Protein AF-A0A940QT46-F1 (afdb_monomer)

Structure (mmCIF, N/CA/C/O backbone):
data_AF-A0A940QT46-F1
#
_entry.id   AF-A0A940QT46-F1
#
loop_
_atom_site.group_PDB
_atom_site.id
_atom_site.type_symbol
_atom_site.label_atom_id
_atom_site.label_alt_id
_atom_site.label_comp_id
_atom_site.label_asym_id
_atom_site.label_entity_id
_atom_site.label_seq_id
_atom_site.pdbx_PDB_ins_code
_atom_site.Cartn_x
_atom_site.Cartn_y
_atom_site.Cartn_z
_atom_site.occupancy
_atom_site.B_iso_or_equiv
_atom_site.auth_seq_id
_atom_site.auth_comp_id
_atom_site.auth_asym_id
_atom_site.auth_atom_id
_atom_site.pdbx_PDB_model_num
ATOM 1 N N . GLU A 1 1 ? 9.650 7.839 13.098 1.00 65.94 1 GLU A N 1
ATOM 2 C CA . GLU A 1 1 ? 8.204 7.943 13.398 1.00 65.94 1 GLU A CA 1
ATOM 3 C C . GLU A 1 1 ? 7.416 6.781 12.781 1.00 65.94 1 GLU A C 1
ATOM 5 O O . GLU A 1 1 ? 6.724 6.963 11.790 1.00 65.94 1 GLU A O 1
ATOM 10 N N . TYR A 1 2 ? 7.551 5.570 13.329 1.00 76.31 2 TYR A N 1
ATOM 11 C CA . TYR A 1 2 ? 6.690 4.426 12.969 1.00 76.31 2 TYR A CA 1
ATOM 12 C C . TYR A 1 2 ? 5.593 4.214 14.017 1.00 76.31 2 TYR A C 1
ATOM 14 O O . TYR A 1 2 ? 4.482 3.823 13.686 1.00 76.31 2 TYR A O 1
ATOM 22 N N . LEU A 1 3 ? 5.885 4.563 15.275 1.00 87.12 3 LEU A N 1
ATOM 23 C CA . LEU A 1 3 ? 4.936 4.507 16.383 1.00 87.12 3 LEU A CA 1
ATOM 24 C C . LEU A 1 3 ? 3.722 5.426 16.166 1.00 87.12 3 LEU A C 1
ATOM 26 O O . LEU A 1 3 ? 2.597 4.991 16.375 1.00 87.12 3 LEU A O 1
ATOM 30 N N . ASN A 1 4 ? 3.940 6.655 15.683 1.00 87.00 4 ASN A N 1
ATOM 31 C CA . ASN A 1 4 ? 2.848 7.591 15.384 1.00 87.00 4 ASN A CA 1
ATOM 32 C C . ASN A 1 4 ? 1.928 7.072 14.269 1.00 87.00 4 ASN A C 1
ATOM 34 O O . ASN A 1 4 ? 0.722 7.277 14.335 1.00 87.00 4 ASN A O 1
ATOM 38 N N . ASP A 1 5 ? 2.467 6.358 13.275 1.00 83.25 5 ASP A N 1
ATOM 39 C CA . ASP A 1 5 ? 1.636 5.747 12.231 1.00 83.25 5 ASP A CA 1
ATOM 40 C C . ASP A 1 5 ? 0.791 4.600 12.777 1.00 83.25 5 ASP A C 1
ATOM 42 O O . ASP A 1 5 ? -0.359 4.460 12.376 1.00 83.25 5 ASP A O 1
ATOM 46 N N . VAL A 1 6 ? 1.348 3.800 13.694 1.00 87.31 6 VAL A N 1
ATOM 47 C CA . VAL A 1 6 ? 0.606 2.733 14.379 1.00 87.31 6 VAL A CA 1
ATOM 48 C C . VAL A 1 6 ? -0.509 3.334 15.232 1.00 87.31 6 VAL A C 1
ATOM 50 O O . VAL A 1 6 ? -1.641 2.875 15.138 1.00 87.31 6 VAL A O 1
ATOM 53 N N . LEU A 1 7 ? -0.220 4.382 16.009 1.00 90.12 7 LEU A N 1
ATOM 54 C CA . LEU A 1 7 ? -1.221 5.076 16.824 1.00 90.12 7 LEU A CA 1
ATOM 55 C C . LEU A 1 7 ? -2.350 5.652 15.960 1.00 90.12 7 LEU A C 1
ATOM 57 O O . LEU A 1 7 ? -3.512 5.348 16.206 1.00 90.12 7 LEU A O 1
ATOM 61 N N . HIS A 1 8 ? -2.019 6.375 14.886 1.00 87.31 8 HIS A N 1
ATOM 62 C CA . HIS A 1 8 ? -3.018 6.892 13.945 1.00 87.31 8 HIS A CA 1
ATOM 63 C C . HIS A 1 8 ? -3.821 5.782 13.249 1.00 87.31 8 HIS A C 1
ATOM 65 O O . HIS A 1 8 ? -5.005 5.965 12.975 1.00 87.31 8 HIS A O 1
ATOM 71 N N . ALA A 1 9 ? -3.201 4.645 12.919 1.00 87.12 9 ALA A N 1
ATOM 72 C CA . ALA A 1 9 ? -3.895 3.521 12.292 1.00 87.12 9 ALA A CA 1
ATOM 73 C C . ALA A 1 9 ? -4.899 2.874 13.257 1.00 87.12 9 ALA A C 1
ATOM 75 O O . ALA A 1 9 ? -6.045 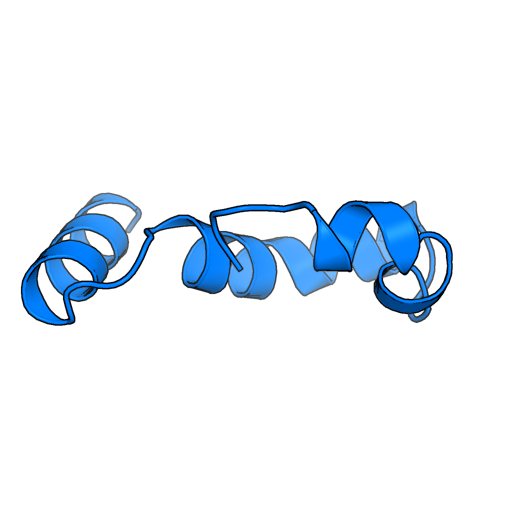2.636 12.878 1.00 87.12 9 ALA A O 1
ATOM 76 N N . VAL A 1 10 ? -4.489 2.676 14.515 1.00 88.06 10 VAL A N 1
ATOM 77 C CA . VAL A 1 10 ? -5.346 2.159 15.589 1.00 88.06 10 VAL A CA 1
ATOM 78 C C . VAL A 1 10 ? -6.515 3.107 15.860 1.00 88.06 10 VAL A C 1
ATOM 80 O O . VAL A 1 10 ? -7.655 2.653 15.894 1.00 88.06 10 VAL A O 1
ATOM 83 N N . GLU A 1 11 ? -6.264 4.413 15.979 1.00 90.25 11 GLU A N 1
ATOM 84 C CA . GLU A 1 11 ? -7.319 5.422 16.166 1.00 90.25 11 GLU A CA 1
ATOM 85 C C . GLU A 1 11 ? -8.297 5.477 14.984 1.00 90.25 11 GLU A C 1
ATOM 87 O O . GLU A 1 11 ? -9.503 5.612 15.177 1.00 90.25 11 GLU A O 1
ATOM 92 N N . ALA A 1 12 ? -7.798 5.332 13.754 1.00 85.62 12 ALA A N 1
ATOM 93 C CA . ALA A 1 12 ? -8.623 5.336 12.550 1.00 85.62 12 ALA A CA 1
ATOM 94 C C . ALA A 1 12 ? -9.341 3.998 12.282 1.00 85.62 12 ALA A C 1
ATOM 96 O O . ALA A 1 12 ? -10.102 3.914 11.316 1.00 85.62 12 ALA A O 1
ATOM 97 N N . GLY A 1 13 ? -9.075 2.945 13.068 1.00 85.81 13 GLY A N 1
ATOM 98 C CA . GLY A 1 13 ? -9.589 1.593 12.822 1.00 85.81 13 GLY A CA 1
ATOM 99 C C . GLY A 1 13 ? -9.113 0.989 11.496 1.00 85.81 13 GLY A C 1
ATOM 100 O O . GLY A 1 13 ? -9.778 0.121 10.933 1.00 85.81 13 GLY A O 1
ATOM 101 N N . LYS A 1 14 ? -7.985 1.472 10.966 1.00 83.62 14 LYS A N 1
ATOM 102 C CA . LYS A 1 14 ? -7.392 1.010 9.708 1.00 83.62 14 LYS A CA 1
ATOM 103 C C . LYS A 1 14 ? -6.149 0.177 9.993 1.00 83.62 14 LYS A C 1
ATOM 105 O O . LYS A 1 14 ? -5.512 0.305 11.033 1.00 83.62 14 LYS A O 1
ATOM 110 N N . SER A 1 15 ? -5.772 -0.660 9.032 1.00 84.44 15 SER A N 1
ATOM 111 C CA . SER A 1 15 ? -4.469 -1.328 9.053 1.00 84.44 15 SER A CA 1
ATOM 112 C C . SER A 1 15 ? -3.337 -0.295 9.130 1.00 84.44 15 SER A C 1
ATOM 114 O O . SER A 1 15 ? -3.506 0.839 8.705 1.00 84.44 15 SER A O 1
ATOM 116 N N . THR A 1 16 ? -2.156 -0.648 9.629 1.00 86.69 16 THR A N 1
ATOM 117 C CA . THR A 1 16 ? -0.974 0.231 9.519 1.00 86.69 16 THR A CA 1
ATOM 118 C C . THR A 1 16 ? -0.347 0.162 8.119 1.00 86.69 16 THR A C 1
ATOM 120 O O . THR A 1 16 ? 0.382 1.062 7.702 1.00 86.69 16 THR A O 1
ATOM 123 N N . TRP A 1 17 ? -0.658 -0.894 7.361 1.00 83.75 17 TRP A N 1
ATOM 124 C CA . TRP A 1 17 ? -0.029 -1.181 6.074 1.00 83.75 17 TRP A CA 1
ATOM 125 C C . TRP A 1 17 ? -0.321 -0.145 4.989 1.00 83.75 17 TRP A C 1
ATOM 127 O O . TRP A 1 17 ? 0.614 0.186 4.275 1.00 83.75 17 TRP A O 1
ATOM 137 N N . TRP A 1 18 ? -1.529 0.423 4.874 1.00 77.62 18 TRP A N 1
ATOM 138 C CA . TRP A 1 18 ? -1.797 1.482 3.877 1.00 77.62 18 TRP A CA 1
ATOM 139 C C . TRP A 1 18 ? -0.839 2.679 4.028 1.00 77.62 18 TRP A C 1
ATOM 141 O O . TRP A 1 18 ? -0.214 3.090 3.055 1.00 77.62 18 TRP A O 1
ATOM 151 N N . ARG A 1 19 ? -0.608 3.168 5.259 1.00 82.12 19 ARG A N 1
ATOM 152 C CA . ARG A 1 19 ? 0.355 4.255 5.525 1.00 82.12 19 ARG A CA 1
ATOM 153 C C . ARG A 1 19 ? 1.787 3.868 5.188 1.00 82.12 19 ARG A C 1
ATOM 155 O O . ARG A 1 19 ? 2.570 4.692 4.722 1.00 82.12 19 ARG A O 1
ATOM 162 N N . TRP A 1 20 ? 2.159 2.629 5.482 1.00 86.56 20 TRP A N 1
ATOM 163 C CA . TRP A 1 20 ? 3.505 2.153 5.196 1.00 86.56 20 TRP A CA 1
ATOM 164 C C . TRP A 1 20 ? 3.720 1.936 3.702 1.00 86.56 20 TRP A C 1
ATOM 166 O O . TRP A 1 20 ? 4.789 2.263 3.202 1.00 86.56 20 TRP A O 1
ATOM 176 N N . LEU A 1 21 ? 2.708 1.470 2.975 1.00 83.69 21 LEU A N 1
ATOM 177 C CA . LEU A 1 21 ? 2.746 1.354 1.522 1.00 83.69 21 LEU A CA 1
ATOM 178 C C . LEU A 1 21 ? 2.904 2.719 0.850 1.00 83.69 21 LEU A C 1
ATOM 180 O O . LEU A 1 21 ? 3.701 2.822 -0.079 1.00 83.69 21 LEU A O 1
ATOM 184 N N . ASP A 1 22 ? 2.249 3.763 1.364 1.00 83.75 22 ASP A N 1
ATOM 185 C CA . ASP A 1 22 ? 2.473 5.141 0.910 1.00 83.75 22 ASP A CA 1
ATOM 186 C C . ASP A 1 22 ? 3.905 5.610 1.216 1.00 83.75 22 ASP A C 1
ATOM 188 O O . ASP A 1 22 ? 4.590 6.149 0.348 1.00 83.75 22 ASP A O 1
ATOM 192 N N . LYS A 1 23 ? 4.430 5.337 2.420 1.00 86.81 23 LYS A N 1
ATOM 193 C CA . LYS A 1 23 ? 5.829 5.666 2.763 1.00 86.81 23 LYS A CA 1
ATOM 194 C C . LYS A 1 23 ? 6.846 4.933 1.886 1.00 86.81 23 LYS A C 1
ATOM 196 O O . LYS A 1 23 ? 7.879 5.501 1.530 1.00 86.81 23 LYS A O 1
ATOM 201 N N . PHE A 1 24 ? 6.580 3.675 1.553 1.00 86.44 24 PHE A N 1
ATOM 202 C CA . PHE A 1 24 ? 7.459 2.862 0.718 1.00 86.44 24 PHE A CA 1
ATOM 203 C C . PHE A 1 24 ? 7.247 3.088 -0.779 1.00 86.44 24 PHE A C 1
ATOM 205 O O . PHE A 1 24 ? 8.051 2.595 -1.570 1.00 86.44 24 PHE A O 1
ATOM 212 N N . GLU A 1 25 ? 6.248 3.872 -1.187 1.00 85.88 25 GLU A N 1
ATOM 213 C CA . GLU A 1 25 ? 5.938 4.133 -2.592 1.00 85.88 25 GLU A CA 1
ATOM 214 C C . GLU A 1 25 ? 7.151 4.670 -3.359 1.00 85.88 25 GLU A C 1
ATOM 216 O O . GLU A 1 25 ? 7.442 4.196 -4.452 1.00 85.88 25 GLU A O 1
ATOM 221 N N . VAL A 1 26 ? 7.938 5.571 -2.763 1.00 86.50 26 VAL A N 1
ATOM 222 C CA . VAL A 1 26 ? 9.167 6.099 -3.385 1.00 86.50 26 VAL A CA 1
ATOM 223 C C . VAL A 1 26 ? 10.189 4.988 -3.659 1.00 86.50 26 VAL A C 1
ATOM 225 O O . VAL A 1 26 ? 10.805 4.945 -4.727 1.00 86.50 26 VAL A O 1
ATOM 228 N N . TYR A 1 27 ? 10.363 4.062 -2.713 1.00 87.69 27 TYR A N 1
ATOM 229 C CA . TYR A 1 27 ? 11.269 2.925 -2.871 1.00 87.69 27 TYR A CA 1
ATOM 230 C C . TYR A 1 27 ? 10.742 1.931 -3.913 1.00 87.69 27 TYR A C 1
ATOM 232 O O . TYR A 1 27 ? 11.501 1.471 -4.769 1.00 87.69 27 TYR A O 1
ATOM 240 N N . TYR A 1 28 ? 9.444 1.630 -3.879 1.00 86.38 28 TYR A N 1
ATOM 241 C CA . TYR A 1 28 ? 8.809 0.709 -4.815 1.00 86.38 28 TYR A CA 1
ATOM 242 C C . TYR A 1 28 ? 8.767 1.260 -6.239 1.00 86.38 28 TYR A C 1
ATOM 244 O O . TYR A 1 28 ? 9.106 0.527 -7.162 1.00 86.38 28 TYR A O 1
ATOM 252 N N . ASN A 1 29 ? 8.512 2.555 -6.424 1.00 87.31 29 ASN A N 1
ATOM 253 C CA . ASN A 1 29 ? 8.590 3.217 -7.726 1.00 87.31 29 ASN A CA 1
ATOM 254 C C . ASN A 1 29 ? 9.993 3.107 -8.334 1.00 87.31 29 ASN A C 1
ATOM 256 O O . ASN A 1 29 ? 10.129 2.884 -9.535 1.00 87.31 29 ASN A O 1
ATOM 260 N N . LYS A 1 30 ? 11.047 3.217 -7.513 1.00 88.81 30 LYS A N 1
ATOM 261 C CA . LYS A 1 30 ? 12.435 3.063 -7.971 1.00 88.81 30 LYS A CA 1
ATOM 262 C C . LYS A 1 30 ? 12.796 1.610 -8.298 1.00 88.81 30 LYS A C 1
ATOM 264 O O . LYS A 1 30 ? 13.575 1.374 -9.214 1.00 88.81 30 LYS A O 1
ATOM 269 N N . LYS A 1 31 ? 12.283 0.647 -7.529 1.00 87.88 31 LYS A N 1
ATOM 270 C CA . LYS A 1 31 ? 12.657 -0.774 -7.638 1.00 87.88 31 LYS A CA 1
ATOM 271 C C . LYS A 1 31 ? 11.829 -1.556 -8.657 1.00 87.88 31 LYS A C 1
ATOM 273 O O . LYS A 1 31 ? 12.355 -2.460 -9.295 1.00 87.88 31 LYS A O 1
ATOM 278 N N . PHE A 1 32 ? 10.547 -1.235 -8.771 1.00 83.94 32 PHE A N 1
ATOM 279 C CA . PHE A 1 32 ? 9.555 -1.999 -9.528 1.00 83.94 32 PHE A CA 1
ATOM 280 C C . PHE A 1 32 ? 8.917 -1.194 -10.672 1.00 83.94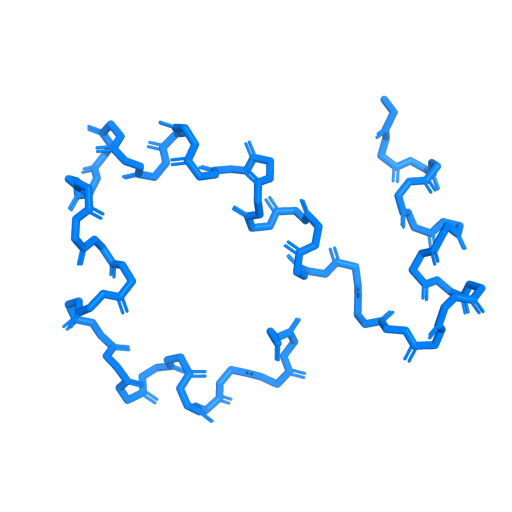 32 PHE A C 1
ATOM 282 O O . PHE A 1 32 ? 8.061 -1.732 -11.382 1.00 83.94 32 PHE A O 1
ATOM 289 N N . GLU A 1 33 ? 9.387 0.048 -10.874 1.00 82.50 33 GLU A N 1
ATOM 290 C CA . GLU A 1 33 ? 8.844 1.075 -11.777 1.00 82.50 33 GLU A CA 1
ATOM 291 C C . GLU A 1 33 ? 7.495 1.629 -11.292 1.00 82.50 33 GLU A C 1
ATOM 293 O O . GLU A 1 33 ? 6.787 0.988 -10.520 1.00 82.50 33 GLU A O 1
ATOM 298 N 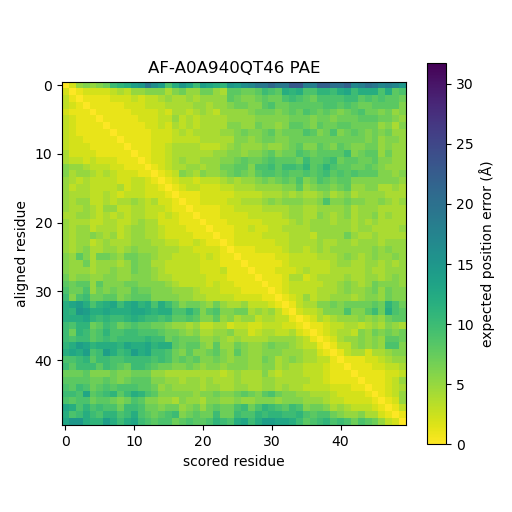N . ALA A 1 34 ? 7.107 2.823 -11.751 1.00 79.75 34 ALA A N 1
ATOM 299 C CA . ALA A 1 34 ? 5.927 3.547 -11.252 1.00 79.75 34 ALA A CA 1
ATOM 300 C C . ALA A 1 34 ? 4.592 2.770 -11.354 1.00 79.75 34 ALA A C 1
ATOM 302 O O . ALA A 1 34 ? 3.646 3.075 -10.636 1.00 79.75 34 ALA A O 1
ATOM 303 N N . ASN A 1 35 ? 4.518 1.737 -12.199 1.00 80.12 35 ASN A N 1
ATOM 304 C CA . ASN A 1 35 ? 3.320 0.918 -12.410 1.00 80.12 35 ASN A CA 1
ATOM 305 C C . ASN A 1 35 ? 3.273 -0.370 -11.566 1.00 80.12 35 ASN A C 1
ATOM 307 O O . ASN A 1 35 ? 2.486 -1.266 -11.864 1.00 80.12 35 ASN A O 1
ATOM 311 N N . TRP A 1 36 ? 4.086 -0.495 -10.515 1.00 82.81 36 TRP A N 1
ATOM 312 C CA . TRP A 1 36 ? 4.148 -1.701 -9.677 1.00 82.81 36 TRP A CA 1
ATOM 313 C C . TRP A 1 36 ? 2.807 -2.100 -9.036 1.00 82.81 36 TRP A C 1
ATOM 315 O O . TRP A 1 36 ? 2.512 -3.289 -8.947 1.00 82.81 36 TRP A O 1
ATOM 325 N N . LYS A 1 37 ? 1.953 -1.131 -8.674 1.00 77.00 37 LYS A N 1
ATOM 326 C CA . LYS A 1 37 ? 0.588 -1.393 -8.171 1.00 77.00 37 LYS A CA 1
ATOM 327 C C . LYS A 1 37 ? -0.322 -2.037 -9.232 1.00 77.00 37 LYS A C 1
ATOM 329 O O . LYS A 1 37 ? -1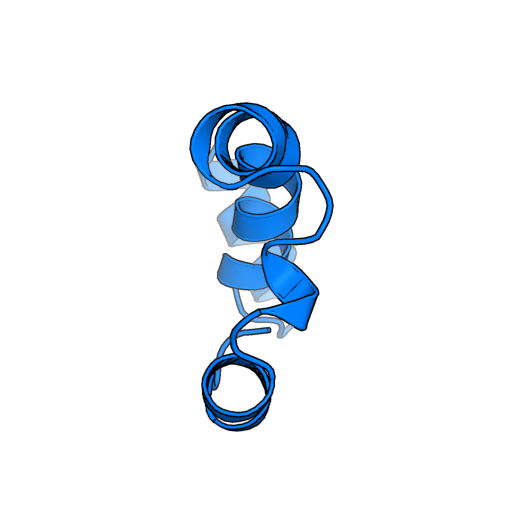.215 -2.801 -8.892 1.00 77.00 37 LYS A O 1
ATOM 334 N N . ASN A 1 38 ? -0.059 -1.787 -10.515 1.00 80.44 38 ASN A N 1
ATOM 335 C CA . ASN A 1 38 ? -0.855 -2.311 -11.630 1.00 80.44 38 ASN A CA 1
ATOM 336 C C . ASN A 1 38 ? -0.333 -3.653 -12.166 1.00 80.44 38 ASN A C 1
ATOM 338 O O . ASN A 1 38 ? -1.055 -4.343 -12.879 1.00 80.44 38 ASN A O 1
ATOM 342 N N . LYS A 1 39 ? 0.915 -4.028 -11.848 1.00 80.25 39 LYS A N 1
ATOM 343 C CA . LYS A 1 39 ? 1.524 -5.280 -12.333 1.00 80.25 39 LYS A CA 1
ATOM 344 C C . LYS A 1 39 ? 0.889 -6.531 -11.714 1.00 80.25 39 LYS A C 1
ATOM 346 O O . LYS A 1 39 ? 0.844 -7.555 -12.381 1.00 80.25 39 LYS A O 1
ATOM 351 N N . ASP A 1 40 ? 0.367 -6.431 -10.491 1.00 80.94 40 ASP A N 1
ATOM 352 C CA . ASP A 1 40 ? -0.175 -7.567 -9.731 1.00 80.94 40 ASP A CA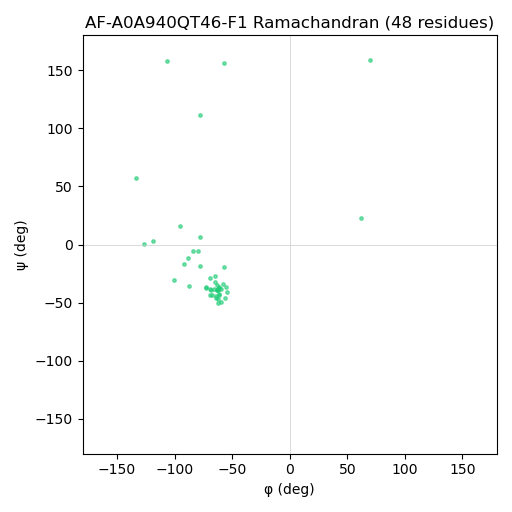 1
ATOM 353 C C . ASP A 1 40 ? -1.534 -7.240 -9.093 1.00 80.94 40 ASP A C 1
ATOM 355 O O . ASP A 1 40 ? -1.735 -7.334 -7.883 1.00 80.94 40 ASP A O 1
ATOM 359 N N . GLU A 1 41 ? -2.510 -6.849 -9.911 1.00 81.00 41 GLU A N 1
ATOM 360 C CA . GLU A 1 41 ? -3.846 -6.463 -9.432 1.00 81.00 41 GLU A CA 1
ATOM 361 C C . GLU A 1 41 ? -4.524 -7.560 -8.586 1.00 81.00 41 GLU A C 1
ATOM 363 O O . GLU A 1 41 ? -5.173 -7.268 -7.580 1.00 81.00 41 GLU A O 1
ATOM 368 N N . ASN A 1 42 ? -4.327 -8.836 -8.941 1.00 84.75 42 ASN A N 1
ATOM 369 C CA . ASN A 1 42 ? -4.876 -9.968 -8.188 1.00 84.75 42 ASN A CA 1
ATOM 370 C C . ASN A 1 42 ? -4.321 -10.041 -6.759 1.00 84.75 42 ASN A C 1
ATOM 372 O O . ASN A 1 42 ? -5.074 -10.321 -5.826 1.00 84.75 42 ASN A O 1
ATOM 376 N N . PHE A 1 43 ? -3.027 -9.753 -6.579 1.00 85.44 43 PHE A N 1
ATOM 377 C CA . PHE A 1 43 ? -2.417 -9.678 -5.254 1.00 85.44 43 PHE A CA 1
ATOM 378 C C . PHE A 1 43 ? -3.069 -8.559 -4.445 1.00 85.44 43 PHE A C 1
ATOM 380 O O . PHE A 1 43 ? -3.554 -8.818 -3.345 1.00 85.44 43 PHE A O 1
ATOM 387 N N . TRP A 1 44 ? -3.166 -7.354 -5.017 1.00 83.31 44 TRP A N 1
ATOM 388 C CA . TRP A 1 44 ? -3.727 -6.181 -4.339 1.00 83.31 44 TRP A CA 1
ATOM 389 C C . TRP A 1 44 ? -5.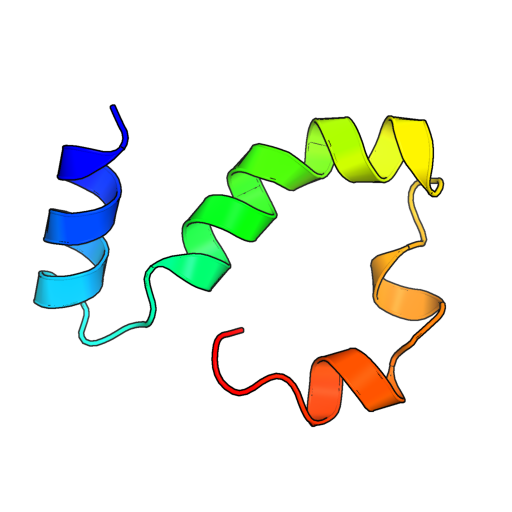190 -6.362 -3.941 1.00 83.31 44 TRP A C 1
ATOM 391 O O . TRP A 1 44 ? -5.566 -5.970 -2.842 1.00 83.31 44 TRP A O 1
ATOM 401 N N . ARG A 1 45 ? -6.000 -7.028 -4.774 1.00 83.81 45 ARG A N 1
ATOM 402 C CA . ARG A 1 45 ? -7.393 -7.377 -4.443 1.00 83.81 45 ARG A CA 1
ATOM 403 C C . ARG A 1 45 ? -7.506 -8.359 -3.277 1.00 83.81 45 ARG A C 1
ATOM 405 O O . ARG A 1 45 ? -8.485 -8.321 -2.541 1.00 83.81 45 ARG A O 1
ATOM 412 N N . SER A 1 46 ? -6.532 -9.257 -3.133 1.00 8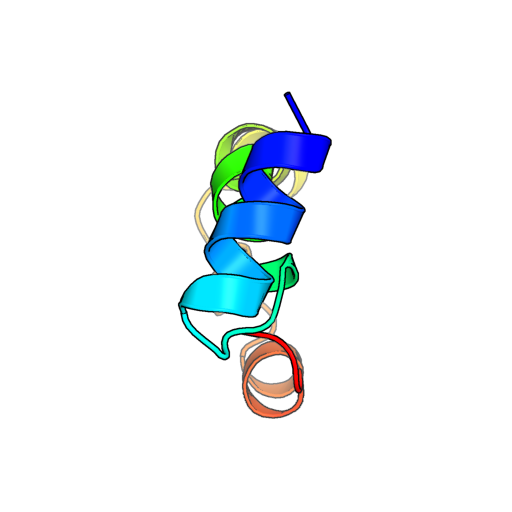5.81 46 SER A N 1
ATOM 413 C CA . SER A 1 46 ? -6.488 -10.245 -2.047 1.00 85.81 46 SER A CA 1
ATOM 414 C C . SER A 1 46 ? -5.785 -9.739 -0.787 1.00 85.81 46 SER A C 1
ATOM 416 O O . SER A 1 46 ? -5.838 -10.400 0.249 1.00 85.81 46 SER A O 1
ATOM 418 N N . PHE A 1 47 ? -5.103 -8.594 -0.867 1.00 83.31 47 PHE A N 1
ATOM 419 C CA . PHE A 1 47 ? -4.265 -8.097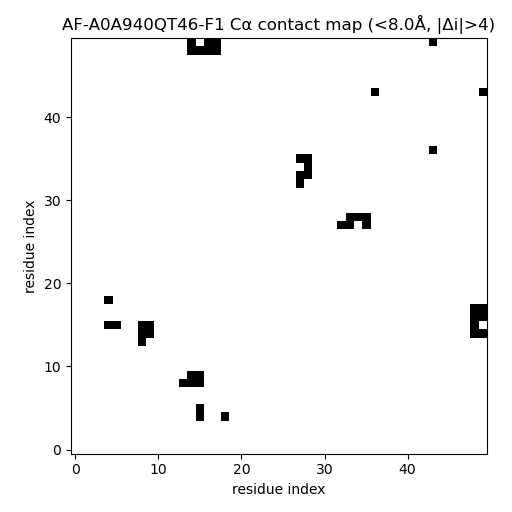 0.209 1.00 83.31 47 PHE A CA 1
ATOM 420 C C . PHE A 1 47 ? -5.143 -7.470 1.303 1.00 83.31 47 PHE A C 1
ATOM 422 O O . PHE A 1 47 ? -5.730 -6.413 1.088 1.00 83.31 47 PHE A O 1
ATOM 429 N N . PRO A 1 48 ? -5.228 -8.073 2.501 1.00 77.81 48 PRO A N 1
ATOM 430 C CA . PRO A 1 48 ? -6.255 -7.733 3.490 1.00 77.81 48 PRO A CA 1
ATOM 431 C C . PRO A 1 48 ? -5.964 -6.438 4.264 1.00 77.81 48 PRO A C 1
ATOM 433 O O . PRO A 1 48 ? -6.636 -6.133 5.247 1.00 77.81 48 PRO A O 1
ATOM 436 N N . TYR A 1 49 ? -4.919 -5.706 3.875 1.00 74.69 49 TYR A N 1
ATOM 437 C CA . TYR A 1 49 ? -4.355 -4.614 4.658 1.00 74.69 49 TYR A CA 1
ATOM 438 C C . TYR A 1 49 ? -4.228 -3.282 3.894 1.00 74.69 49 TYR A C 1
ATOM 440 O O . TYR A 1 49 ? -3.723 -2.323 4.490 1.00 74.69 49 TYR A O 1
ATOM 448 N N . VAL A 1 50 ? -4.642 -3.233 2.619 1.00 66.50 50 VAL A N 1
ATOM 449 C CA . VAL A 1 50 ? -4.733 -2.015 1.781 1.00 66.50 50 VAL A CA 1
ATOM 450 C C . VAL A 1 50 ? -6.155 -1.484 1.803 1.00 66.50 50 VAL A C 1
ATOM 452 O O . VAL A 1 50 ? -7.083 -2.315 1.721 1.00 66.50 50 VAL A O 1
#

Solvent-accessible surface area (backbone atoms only — not comparable to full-atom values): 2994 Å² total; per-residue (Å²): 128,64,65,62,49,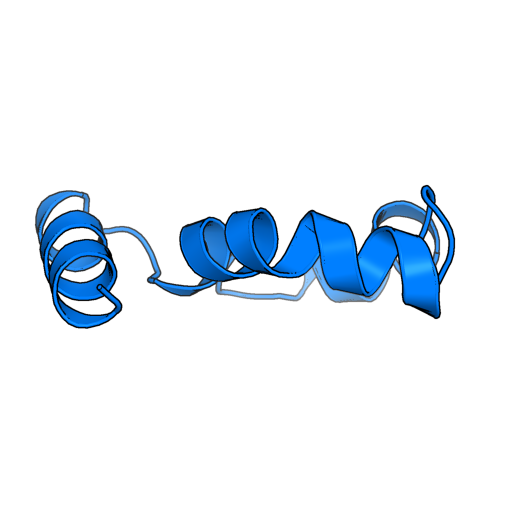45,52,54,14,60,75,67,75,45,56,53,48,46,63,49,51,60,69,42,39,68,58,43,34,72,74,58,39,84,58,46,78,69,75,45,51,71,56,60,74,67,41,93,42,108

Secondary structure (DSSP, 8-state):
--HHHHHHHHHTT--SHHHHHHHHHHHHHHHH-TTHHHHTHHHHHH-TT-

Sequence (50 aa):
EYLNDVLHAVEAGKSTWWRWLDKFEVYYNKKFEANWKNKDENFWRSFPYV

Radius of gyration: 12.22 Å; Cα contacts (8 Å, |Δi|>4): 23; chains: 1; bounding box: 22×18×29 Å

Foldseek 3Di:
DLVVLVVVCVVVVAASVVVVCVVCLVVCCVVVNNCNCVVCVVCVVVPPHD

Mean predicted aligned error: 5.33 Å

pLDDT: mean 83.43, std 4.98, range [65.94, 90.25]